Protein AF-A0A7W2D9T3-F1 (afdb_monomer_lite)

Secondary structure (DSSP, 8-state):
-HHHHHHHHHHHHHHHHHHHHHHHHHHHHH-GGGTTS-HHHHHHHHHHHHHHHHHHHHHTSPPPGGG-HHHHHHHHHHHHTT--HHHHHHHHHHHHHHHHHHHHHHHT--

Foldseek 3Di:
DVVLLVVLLVQLLVCLVVLLVQLVVVLVVPPVLCVPPDSVLSSVLLNLVSVQVSVCSVVVHHDDPVPSVSLVVSLVVSVVVVRPSVSSVVSVVSSVVSSVVSSVVSVPDD

InterPro domains:
  IPR025751 RsbT co-antagonist protein RsbRD, N-terminal domain [PF14361] (18-106)

Structure (mmCIF, N/CA/C/O backbone):
data_AF-A0A7W2D9T3-F1
#
_entry.id   AF-A0A7W2D9T3-F1
#
loop_
_atom_site.group_PDB
_atom_site.id
_atom_site.type_symbol
_atom_site.label_atom_id
_atom_site.label_alt_id
_atom_site.label_comp_id
_atom_site.label_asym_id
_atom_site.label_entity_id
_atom_site.label_seq_id
_atom_site.pdbx_PDB_ins_code
_atom_site.Cartn_x
_atom_site.Cartn_y
_atom_site.Cartn_z
_atom_site.occupancy
_atom_site.B_iso_or_equiv
_atom_site.auth_seq_id
_atom_site.auth_comp_id
_atom_site.auth_asym_id
_atom_site.auth_atom_id
_atom_site.pdbx_PDB_model_num
ATOM 1 N N . MET A 1 1 ? 18.227 -2.403 -21.622 1.00 51.91 1 MET A N 1
ATOM 2 C CA . MET A 1 1 ? 18.018 -1.895 -20.247 1.00 51.91 1 MET A CA 1
ATOM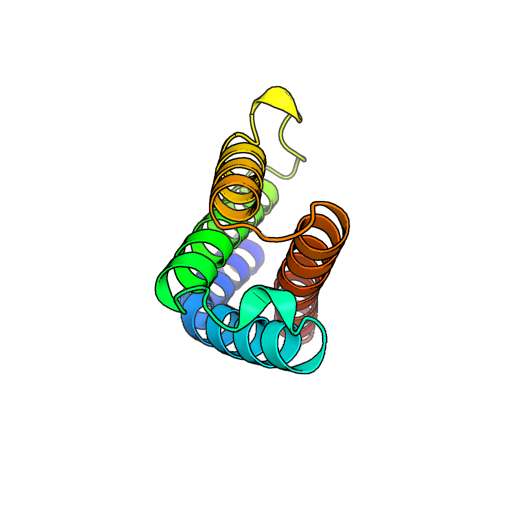 3 C C . MET A 1 1 ? 16.564 -1.481 -20.029 1.00 51.91 1 MET A C 1
ATOM 5 O O . MET A 1 1 ? 16.030 -1.864 -19.005 1.00 51.91 1 MET A O 1
ATOM 9 N N . PHE A 1 2 ? 15.906 -0.833 -21.005 1.00 54.97 2 PHE A N 1
ATOM 10 C CA . PHE A 1 2 ? 14.468 -0.502 -20.956 1.00 54.97 2 PHE A CA 1
ATOM 11 C C . PHE A 1 2 ? 13.519 -1.716 -20.796 1.00 54.97 2 PHE A C 1
ATOM 13 O O . PHE A 1 2 ? 12.569 -1.621 -20.031 1.00 54.97 2 PHE A O 1
ATOM 20 N N . ASP A 1 3 ? 13.828 -2.881 -21.387 1.00 61.88 3 ASP A N 1
ATOM 21 C CA . ASP A 1 3 ? 12.974 -4.087 -21.277 1.00 61.88 3 ASP A CA 1
ATOM 22 C C . ASP A 1 3 ? 12.817 -4.645 -19.852 1.00 61.88 3 ASP A C 1
ATOM 24 O O . ASP A 1 3 ? 11.794 -5.238 -19.524 1.00 61.88 3 ASP A O 1
ATOM 28 N N . VAL A 1 4 ? 13.829 -4.492 -18.991 1.00 68.62 4 VAL A N 1
ATOM 29 C CA . VAL A 1 4 ? 13.798 -5.083 -17.641 1.00 68.62 4 VAL A CA 1
ATOM 30 C C . VAL A 1 4 ? 12.933 -4.240 -16.708 1.00 68.62 4 VAL A C 1
ATOM 32 O O . VAL A 1 4 ? 12.124 -4.782 -15.964 1.00 68.62 4 VAL A O 1
ATOM 35 N N . GLU A 1 5 ? 13.058 -2.914 -16.767 1.00 67.31 5 GLU A N 1
ATOM 36 C CA . GLU A 1 5 ? 12.251 -2.001 -15.948 1.00 67.31 5 GLU A CA 1
ATOM 37 C C . GLU A 1 5 ? 10.774 -2.008 -16.370 1.00 67.31 5 GLU A C 1
ATOM 39 O O . GLU A 1 5 ? 9.886 -2.021 -15.515 1.00 67.31 5 GLU A O 1
ATOM 44 N N . GLU A 1 6 ? 10.491 -2.082 -17.673 1.00 69.06 6 GLU A N 1
ATOM 45 C CA . GLU A 1 6 ? 9.120 -2.201 -18.181 1.00 69.06 6 GLU A CA 1
ATOM 46 C C . GLU A 1 6 ? 8.476 -3.532 -17.751 1.00 69.06 6 GLU A C 1
ATOM 48 O O . GLU A 1 6 ? 7.336 -3.553 -17.283 1.00 69.06 6 GLU A O 1
ATOM 53 N N . ASN A 1 7 ? 9.237 -4.632 -17.765 1.00 82.94 7 ASN A N 1
ATOM 54 C CA . ASN A 1 7 ? 8.761 -5.929 -17.281 1.00 82.94 7 ASN A CA 1
ATOM 55 C C . ASN A 1 7 ? 8.542 -5.954 -15.751 1.00 82.94 7 ASN A C 1
ATOM 57 O O . ASN A 1 7 ? 7.552 -6.511 -15.270 1.00 82.94 7 ASN A O 1
ATOM 61 N N . ILE A 1 8 ? 9.409 -5.294 -14.972 1.00 87.31 8 ILE A N 1
ATOM 62 C CA . ILE A 1 8 ? 9.251 -5.170 -13.511 1.00 87.31 8 ILE A CA 1
ATOM 63 C C . ILE A 1 8 ? 8.007 -4.350 -13.165 1.00 87.31 8 ILE A C 1
ATOM 65 O O . ILE A 1 8 ? 7.231 -4.757 -12.302 1.00 87.31 8 ILE A O 1
ATOM 69 N N . THR A 1 9 ? 7.785 -3.213 -13.827 1.00 91.25 9 THR A N 1
ATOM 70 C CA . THR A 1 9 ? 6.623 -2.358 -13.528 1.00 91.25 9 THR A CA 1
ATOM 71 C C . THR A 1 9 ? 5.300 -3.019 -13.909 1.00 91.25 9 THR A C 1
ATOM 73 O O . THR A 1 9 ? 4.363 -2.988 -13.110 1.00 91.25 9 THR A O 1
ATOM 76 N N . ALA A 1 10 ? 5.233 -3.693 -15.061 1.00 90.88 10 ALA A N 1
ATOM 77 C CA . ALA A 1 10 ? 4.061 -4.471 -15.457 1.00 90.88 10 ALA A CA 1
ATOM 78 C C . ALA A 1 10 ? 3.785 -5.632 -14.485 1.00 90.88 10 ALA A C 1
ATOM 80 O O . ALA A 1 10 ? 2.640 -5.845 -14.077 1.00 90.88 10 ALA A O 1
ATOM 81 N N . SER A 1 11 ? 4.835 -6.344 -14.065 1.00 92.50 11 SER A N 1
ATOM 82 C CA . SER A 1 11 ? 4.718 -7.436 -13.096 1.00 92.50 11 SER A CA 1
ATOM 83 C C . SER A 1 11 ? 4.246 -6.935 -11.732 1.00 92.50 11 SER A C 1
ATOM 85 O O . SER A 1 11 ? 3.320 -7.506 -11.158 1.00 92.50 11 SER A O 1
ATOM 87 N N . LEU A 1 12 ? 4.808 -5.830 -11.233 1.00 94.25 12 LEU A N 1
ATOM 88 C CA . LEU A 1 12 ? 4.382 -5.230 -9.969 1.00 94.25 12 LEU A CA 1
ATOM 89 C C . LEU A 1 12 ? 2.910 -4.800 -10.024 1.00 94.25 12 LEU A C 1
ATOM 91 O O . LEU A 1 12 ? 2.148 -5.109 -9.108 1.00 94.25 12 LEU A O 1
ATOM 95 N N . GLN A 1 13 ? 2.487 -4.169 -11.127 1.00 94.75 13 GLN A N 1
ATOM 96 C CA . GLN A 1 13 ? 1.093 -3.777 -11.332 1.00 94.75 13 GLN A CA 1
ATOM 97 C C . GLN A 1 13 ? 0.158 -4.995 -11.286 1.00 94.75 13 GLN A C 1
ATOM 99 O O . GLN A 1 13 ? -0.868 -4.955 -10.603 1.00 94.75 13 GLN A O 1
ATOM 104 N N . ALA A 1 14 ? 0.523 -6.095 -11.953 1.00 95.00 14 ALA A N 1
ATOM 105 C CA . ALA A 1 14 ? -0.270 -7.324 -11.981 1.00 95.00 14 ALA A CA 1
ATOM 106 C C . ALA A 1 14 ? -0.400 -7.992 -10.598 1.00 95.00 14 ALA A C 1
ATOM 108 O O . ALA A 1 14 ? -1.418 -8.628 -10.317 1.00 95.00 14 ALA A O 1
ATOM 109 N N . ARG A 1 15 ? 0.594 -7.824 -9.715 1.00 95.88 15 ARG A N 1
ATOM 110 C CA . ARG A 1 15 ? 0.586 -8.391 -8.355 1.00 95.88 15 ARG A CA 1
ATOM 111 C C . ARG A 1 15 ? -0.067 -7.492 -7.302 1.00 95.88 15 ARG A C 1
ATOM 113 O O . ARG A 1 15 ? -0.264 -7.946 -6.177 1.00 95.88 15 ARG A O 1
ATOM 120 N N . THR A 1 16 ? -0.493 -6.273 -7.644 1.00 97.06 16 THR A N 1
ATOM 121 C CA . THR A 1 16 ? -1.090 -5.301 -6.698 1.00 97.06 16 THR A CA 1
ATOM 122 C C . THR A 1 16 ? -2.189 -5.899 -5.810 1.00 97.06 16 THR A C 1
ATOM 124 O O . THR A 1 16 ? -2.186 -5.695 -4.597 1.00 97.06 16 THR A O 1
ATOM 127 N N . ALA A 1 17 ? -3.104 -6.689 -6.381 1.00 96.62 17 ALA A N 1
ATOM 128 C CA . ALA A 1 17 ? -4.197 -7.311 -5.628 1.00 96.62 17 ALA A CA 1
ATOM 129 C C . ALA A 1 17 ? -3.723 -8.403 -4.647 1.00 96.62 17 ALA A C 1
ATOM 131 O O . ALA A 1 17 ? -4.367 -8.674 -3.632 1.00 96.62 17 ALA A O 1
ATOM 132 N N . GLU A 1 18 ? -2.607 -9.071 -4.940 1.00 97.12 18 GLU A N 1
ATOM 133 C CA . GLU A 1 18 ? -1.984 -10.020 -4.015 1.00 97.12 18 GLU A CA 1
ATOM 134 C C . GLU A 1 18 ? -1.236 -9.285 -2.898 1.00 97.12 18 GLU A C 1
ATOM 136 O O . GLU A 1 18 ? -1.445 -9.599 -1.726 1.00 97.12 18 GLU A O 1
ATOM 141 N N . ILE A 1 19 ? -0.489 -8.228 -3.234 1.00 97.69 19 ILE A N 1
ATOM 142 C CA . ILE A 1 19 ? 0.178 -7.346 -2.262 1.00 97.69 19 ILE A CA 1
ATOM 143 C C . ILE A 1 19 ? -0.832 -6.773 -1.266 1.00 97.69 19 ILE A C 1
ATOM 145 O O . ILE A 1 19 ? -0.574 -6.760 -0.061 1.00 97.69 19 ILE A O 1
ATOM 149 N N . ALA A 1 20 ? -1.997 -6.332 -1.748 1.00 97.75 20 ALA A N 1
ATOM 150 C CA . ALA A 1 20 ? -3.065 -5.811 -0.902 1.00 97.75 20 ALA A CA 1
ATOM 151 C C . ALA A 1 20 ? -3.569 -6.861 0.097 1.00 97.75 20 ALA A C 1
ATOM 153 O O . ALA A 1 20 ? -3.675 -6.569 1.286 1.00 97.75 20 ALA A O 1
ATOM 154 N N . ARG A 1 21 ? -3.816 -8.097 -0.359 1.00 98.19 21 ARG A N 1
ATOM 155 C CA . ARG A 1 21 ? -4.272 -9.202 0.502 1.00 98.19 21 ARG A CA 1
ATOM 156 C C . ARG A 1 21 ? -3.232 -9.601 1.545 1.00 98.19 21 ARG A C 1
ATOM 158 O O . ARG A 1 21 ? -3.579 -9.767 2.710 1.00 98.19 21 ARG A O 1
ATOM 165 N N . VAL A 1 22 ? -1.963 -9.716 1.151 1.00 97.62 22 VAL A N 1
ATOM 166 C CA . VAL A 1 22 ? -0.862 -10.020 2.082 1.00 97.62 22 VAL A CA 1
ATOM 167 C C . VAL A 1 22 ? -0.698 -8.900 3.107 1.00 97.62 22 VAL A C 1
ATOM 169 O O . VAL A 1 22 ? -0.526 -9.166 4.296 1.00 97.62 22 VAL A O 1
ATOM 172 N N . THR A 1 23 ? -0.788 -7.646 2.665 1.00 97.62 23 THR A N 1
ATOM 173 C CA . THR A 1 23 ? -0.694 -6.488 3.556 1.00 97.62 23 THR A CA 1
ATOM 174 C C . THR A 1 23 ? -1.848 -6.452 4.553 1.00 97.62 23 THR A C 1
ATOM 176 O O . THR A 1 23 ? -1.600 -6.270 5.741 1.00 97.62 23 THR A O 1
ATOM 179 N N . ASP A 1 24 ? -3.089 -6.650 4.102 1.00 97.88 24 ASP A N 1
ATOM 180 C CA . ASP A 1 24 ? -4.268 -6.688 4.973 1.00 97.88 24 ASP A CA 1
ATOM 181 C C . ASP A 1 24 ? -4.159 -7.804 6.018 1.00 97.88 24 ASP A C 1
ATOM 183 O O . ASP A 1 24 ? -4.358 -7.546 7.203 1.00 97.88 24 ASP A O 1
ATOM 187 N N . ALA A 1 25 ? -3.739 -9.007 5.614 1.00 97.81 25 ALA A N 1
ATOM 188 C CA . ALA A 1 25 ? -3.533 -10.119 6.537 1.00 97.81 25 ALA A CA 1
ATOM 189 C C . ALA A 1 25 ? -2.510 -9.779 7.637 1.00 97.81 25 ALA A C 1
ATOM 191 O O . ALA A 1 25 ? -2.805 -9.951 8.818 1.00 97.81 25 ALA A O 1
ATOM 192 N N . ARG A 1 26 ? -1.346 -9.225 7.264 1.00 97.94 26 ARG A N 1
ATOM 193 C CA . ARG A 1 26 ? -0.300 -8.807 8.218 1.00 97.94 26 ARG A CA 1
ATOM 194 C C . ARG A 1 26 ? -0.774 -7.676 9.134 1.00 97.94 26 ARG A C 1
ATOM 196 O O . ARG A 1 26 ? -0.541 -7.710 10.337 1.00 97.94 26 ARG A O 1
ATOM 203 N N . ILE A 1 27 ? -1.484 -6.687 8.589 1.00 97.00 27 ILE A N 1
ATOM 204 C CA . ILE A 1 27 ? -2.068 -5.595 9.379 1.00 97.00 27 ILE A CA 1
ATOM 205 C C . ILE A 1 27 ? -3.055 -6.146 10.411 1.00 97.00 27 ILE A C 1
ATOM 207 O O . ILE A 1 27 ? -2.986 -5.751 11.569 1.00 97.00 27 ILE A O 1
ATOM 211 N N . ARG A 1 28 ? -3.950 -7.061 10.023 1.00 96.19 28 ARG A N 1
ATOM 212 C CA . ARG A 1 28 ? -4.941 -7.643 10.944 1.00 96.19 28 ARG A CA 1
ATOM 213 C C . ARG A 1 28 ? -4.308 -8.537 12.007 1.00 96.19 28 ARG A C 1
ATOM 215 O O . ARG A 1 28 ? -4.842 -8.623 13.108 1.00 96.19 28 ARG A O 1
ATOM 222 N N . GLU A 1 29 ? -3.186 -9.179 11.694 1.00 97.25 29 GLU A N 1
ATOM 223 C CA . GLU A 1 29 ? -2.404 -9.960 12.654 1.00 97.25 29 GLU A CA 1
ATOM 224 C C . GLU A 1 29 ? -1.695 -9.063 13.684 1.00 97.25 29 GLU A C 1
ATOM 226 O O . GLU A 1 29 ? -1.710 -9.355 14.879 1.00 97.25 29 GLU A O 1
ATOM 231 N N . GLU A 1 30 ? -1.100 -7.954 13.238 1.00 96.88 30 GLU A N 1
ATOM 232 C CA . GLU A 1 30 ? -0.237 -7.115 14.077 1.00 96.88 30 GLU A CA 1
ATOM 233 C C . GLU A 1 30 ? -0.970 -5.950 14.767 1.00 96.88 30 GLU A C 1
ATOM 235 O O . GLU A 1 30 ? -0.530 -5.483 15.822 1.00 96.88 3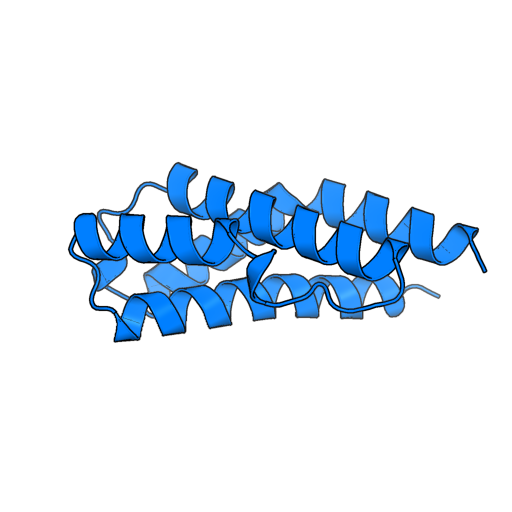0 GLU A O 1
ATOM 240 N N . LEU A 1 31 ? -2.060 -5.448 14.177 1.00 96.81 31 LEU A N 1
ATOM 241 C CA . LEU A 1 31 ? -2.707 -4.183 14.541 1.00 96.81 31 LEU A CA 1
ATOM 242 C C . LEU A 1 31 ? -4.220 -4.376 14.758 1.00 96.81 31 LEU A C 1
ATOM 244 O O . LEU A 1 31 ? -5.020 -4.130 13.852 1.00 96.81 31 LEU A O 1
ATOM 248 N N . PRO A 1 32 ? -4.656 -4.737 15.982 1.00 95.12 32 PRO A N 1
ATOM 249 C CA . PRO A 1 32 ? -6.078 -4.896 16.301 1.00 95.12 32 PRO A CA 1
ATOM 250 C C . PRO A 1 32 ? -6.936 -3.651 16.018 1.00 95.12 32 PRO A C 1
ATOM 252 O O . PRO A 1 32 ? -8.131 -3.774 15.768 1.00 95.12 32 PRO A O 1
ATOM 255 N N . SER A 1 33 ? -6.334 -2.455 16.012 1.00 95.44 33 SER A N 1
ATOM 256 C CA . SER A 1 33 ? -6.994 -1.184 15.678 1.00 95.44 33 SER A CA 1
ATOM 257 C C . SER A 1 33 ? -7.520 -1.105 14.238 1.00 95.44 33 SER A C 1
ATOM 259 O O . SER A 1 33 ? -8.306 -0.214 13.934 1.00 95.44 33 SER A O 1
ATOM 261 N N . TYR A 1 34 ? -7.129 -2.035 13.360 1.00 95.00 34 TYR A N 1
ATOM 262 C CA . TYR A 1 34 ? -7.592 -2.113 11.973 1.00 95.00 34 TYR A CA 1
ATOM 263 C C . TYR A 1 34 ? -8.786 -3.057 11.756 1.00 95.00 34 TYR A C 1
ATOM 265 O O . TYR A 1 34 ? -9.213 -3.237 10.616 1.00 95.00 34 TYR A O 1
ATOM 273 N N . VAL A 1 35 ? -9.336 -3.672 12.812 1.00 94.25 35 VAL A N 1
ATOM 274 C CA . VAL A 1 35 ? -10.399 -4.689 12.686 1.00 94.25 35 VAL A CA 1
ATOM 275 C C . VAL A 1 35 ? -11.618 -4.192 11.899 1.00 94.25 35 VAL A C 1
ATOM 277 O O . VAL A 1 35 ? -12.105 -4.911 11.026 1.00 94.25 35 VAL A O 1
ATOM 280 N N . ASP A 1 36 ? -12.029 -2.945 12.130 1.00 93.38 36 ASP A N 1
ATOM 281 C CA . ASP A 1 36 ? -13.205 -2.330 11.504 1.00 93.38 36 ASP A CA 1
ATOM 282 C C . ASP A 1 36 ? -12.889 -1.615 10.180 1.00 93.38 36 ASP A C 1
ATOM 284 O O . ASP A 1 36 ? -13.786 -1.077 9.531 1.00 93.38 36 ASP A O 1
ATOM 288 N N . ILE A 1 37 ? -11.621 -1.608 9.751 1.00 93.81 37 ILE A N 1
ATOM 289 C CA . ILE A 1 37 ? -11.216 -0.966 8.501 1.00 93.81 37 ILE A CA 1
ATOM 290 C C . ILE A 1 37 ? -11.564 -1.884 7.319 1.00 93.81 37 ILE A C 1
ATOM 292 O O . ILE A 1 37 ? -11.102 -3.038 7.272 1.00 93.81 37 ILE A O 1
ATOM 296 N N . PRO A 1 38 ? -12.354 -1.401 6.339 1.00 95.00 38 PRO A N 1
ATOM 297 C CA . PRO A 1 38 ? -12.701 -2.182 5.161 1.00 95.00 38 PRO A CA 1
ATOM 298 C C . PRO A 1 38 ? -11.463 -2.580 4.357 1.00 95.00 38 PRO A C 1
ATOM 300 O O . PRO A 1 38 ? -10.588 -1.755 4.095 1.00 95.00 38 PRO A O 1
ATOM 303 N N . PHE A 1 39 ? -11.428 -3.824 3.868 1.00 96.06 39 PHE A N 1
ATOM 304 C CA . PHE A 1 39 ? -10.361 -4.288 2.972 1.00 96.06 39 PHE A CA 1
ATOM 305 C C . PHE A 1 39 ? -10.174 -3.361 1.759 1.00 96.06 39 PHE A C 1
ATOM 307 O O . PHE A 1 39 ? -9.046 -3.069 1.379 1.00 96.06 39 PHE A O 1
ATOM 314 N N . ALA A 1 40 ? -11.268 -2.830 1.204 1.00 95.25 40 ALA A N 1
ATOM 315 C CA . ALA A 1 40 ? -11.231 -1.907 0.069 1.00 95.25 40 ALA A CA 1
ATOM 316 C C . ALA A 1 40 ? -10.414 -0.625 0.341 1.00 95.25 40 ALA A C 1
ATOM 318 O O . ALA A 1 40 ? -9.822 -0.063 -0.581 1.00 95.25 40 ALA A O 1
ATOM 319 N N . ASP A 1 41 ? -10.337 -0.164 1.594 1.00 93.00 41 ASP A N 1
ATOM 320 C CA . ASP A 1 41 ? -9.520 0.998 1.965 1.00 93.00 41 ASP A CA 1
ATOM 321 C C . ASP A 1 41 ? -8.029 0.643 2.002 1.00 93.00 41 ASP A C 1
ATOM 323 O O . ASP A 1 41 ? -7.174 1.433 1.581 1.00 93.00 41 ASP A O 1
ATOM 327 N N . ILE A 1 42 ? -7.709 -0.574 2.452 1.00 94.06 42 ILE A N 1
ATOM 328 C CA . ILE A 1 42 ? -6.350 -1.122 2.407 1.00 94.06 42 ILE A CA 1
ATOM 329 C C . ILE A 1 42 ? -5.917 -1.328 0.956 1.00 94.06 42 ILE A C 1
ATOM 331 O O . ILE A 1 42 ? -4.846 -0.864 0.569 1.00 94.06 42 ILE A O 1
ATOM 335 N N . GLU A 1 43 ? -6.772 -1.936 0.137 1.00 95.62 43 GLU A N 1
ATOM 336 C CA . GLU A 1 43 ? -6.539 -2.159 -1.289 1.00 95.62 43 GLU A CA 1
ATOM 337 C C . GLU A 1 43 ? -6.294 -0.844 -2.036 1.00 95.62 43 GLU A C 1
ATOM 339 O O . GLU A 1 43 ? -5.275 -0.707 -2.714 1.00 95.62 43 GLU A O 1
ATOM 344 N N . ARG A 1 44 ? -7.150 0.167 -1.834 1.00 93.69 44 ARG A N 1
ATOM 345 C CA . ARG A 1 44 ? -6.970 1.510 -2.411 1.00 93.69 44 ARG A CA 1
ATOM 346 C C . ARG A 1 44 ? -5.634 2.136 -2.011 1.00 93.69 44 ARG A C 1
ATOM 348 O O . ARG A 1 44 ? -4.944 2.712 -2.850 1.00 93.69 44 ARG A O 1
ATOM 355 N N . SER A 1 45 ? -5.256 2.008 -0.739 1.00 92.50 45 SER A N 1
ATOM 356 C CA . SER A 1 45 ? -3.981 2.534 -0.236 1.00 92.50 45 SER A CA 1
ATOM 357 C C . SER A 1 45 ? -2.781 1.836 -0.882 1.00 92.50 45 SER A C 1
ATOM 359 O O . SER A 1 45 ? -1.788 2.481 -1.214 1.00 92.50 45 SER A O 1
ATOM 361 N N . ILE A 1 46 ? -2.863 0.517 -1.071 1.00 94.94 46 ILE A N 1
ATOM 362 C CA . ILE A 1 46 ? -1.793 -0.267 -1.694 1.00 94.94 46 ILE A CA 1
ATOM 363 C C . ILE A 1 46 ? -1.683 0.032 -3.182 1.00 94.94 46 ILE A C 1
ATOM 365 O O . ILE A 1 46 ? -0.567 0.209 -3.662 1.00 94.94 46 ILE A O 1
ATOM 369 N N . HIS A 1 47 ? -2.805 0.191 -3.882 1.00 94.31 47 HIS A N 1
ATOM 370 C CA . HIS A 1 47 ? -2.807 0.609 -5.280 1.00 94.31 47 HIS A CA 1
ATOM 371 C C . HIS A 1 47 ? -2.074 1.942 -5.468 1.00 94.31 47 HIS A C 1
ATOM 373 O O . HIS A 1 47 ? -1.144 2.025 -6.265 1.00 94.31 47 HIS A O 1
ATOM 379 N N . ALA A 1 48 ? -2.408 2.954 -4.661 1.00 91.69 48 ALA A N 1
ATOM 380 C CA . ALA A 1 48 ? -1.754 4.260 -4.732 1.00 91.69 48 ALA A CA 1
ATOM 381 C C . ALA A 1 48 ? -0.241 4.184 -4.441 1.00 91.69 48 ALA A C 1
ATOM 383 O O . ALA A 1 48 ? 0.561 4.878 -5.070 1.00 91.69 48 ALA A O 1
ATOM 384 N N . ASN A 1 49 ? 0.171 3.325 -3.505 1.00 92.00 49 ASN A N 1
ATOM 385 C CA . ASN A 1 49 ? 1.587 3.122 -3.198 1.00 92.00 49 ASN A CA 1
ATOM 386 C C . ASN A 1 49 ? 2.330 2.382 -4.322 1.00 92.00 49 ASN A C 1
ATOM 388 O O . ASN A 1 49 ? 3.475 2.728 -4.613 1.00 92.00 49 ASN A O 1
ATOM 392 N N . VAL A 1 50 ? 1.700 1.394 -4.966 1.00 94.19 50 VAL A N 1
ATOM 393 C CA . VAL A 1 50 ? 2.270 0.695 -6.129 1.00 94.19 50 VAL A CA 1
ATOM 394 C C . VAL A 1 50 ? 2.411 1.648 -7.315 1.00 94.19 50 VAL A C 1
ATOM 396 O O . VAL A 1 50 ? 3.481 1.701 -7.916 1.00 94.19 50 VAL A O 1
ATOM 399 N N . GLU A 1 51 ? 1.400 2.470 -7.601 1.00 92.06 51 GLU A N 1
ATOM 400 C CA . GLU A 1 51 ? 1.474 3.496 -8.651 1.00 92.06 51 GLU A CA 1
ATOM 401 C C . GLU A 1 51 ? 2.627 4.477 -8.405 1.00 92.06 51 GLU A C 1
ATOM 403 O O . GLU A 1 51 ? 3.387 4.799 -9.322 1.00 92.06 51 GLU A O 1
ATOM 408 N N . LEU A 1 52 ? 2.808 4.916 -7.155 1.00 90.25 52 LEU A N 1
ATOM 409 C CA . LEU A 1 52 ? 3.922 5.780 -6.777 1.00 90.25 52 LEU A CA 1
ATOM 410 C C . LEU A 1 52 ? 5.278 5.080 -6.942 1.00 90.25 52 LEU A C 1
ATOM 412 O O . LEU A 1 52 ? 6.234 5.700 -7.415 1.00 90.25 52 LEU A O 1
ATOM 416 N N . ALA A 1 53 ? 5.374 3.802 -6.570 1.00 90.94 53 ALA A N 1
ATOM 417 C CA . ALA A 1 53 ? 6.585 3.008 -6.744 1.00 90.94 53 ALA A CA 1
ATOM 418 C C . ALA A 1 53 ? 6.938 2.853 -8.232 1.00 90.94 53 ALA A C 1
ATOM 420 O O . ALA A 1 53 ? 8.072 3.133 -8.618 1.00 90.94 53 ALA A O 1
ATOM 421 N N . ILE A 1 54 ? 5.961 2.514 -9.079 1.00 91.62 54 ILE A N 1
ATOM 422 C CA . ILE A 1 54 ? 6.119 2.427 -10.539 1.00 91.62 54 ILE A CA 1
ATOM 423 C C . ILE A 1 54 ? 6.577 3.768 -11.111 1.00 91.62 54 ILE A C 1
ATOM 425 O O . ILE A 1 54 ? 7.573 3.825 -11.830 1.00 91.62 54 ILE A O 1
ATOM 429 N N . ALA A 1 55 ? 5.907 4.865 -10.753 1.00 89.56 55 ALA A N 1
ATOM 430 C CA . ALA A 1 55 ? 6.281 6.196 -11.221 1.00 89.56 55 ALA A CA 1
ATOM 431 C C . ALA A 1 55 ? 7.703 6.591 -10.786 1.00 89.56 55 ALA A C 1
ATOM 433 O O . ALA A 1 55 ? 8.420 7.253 -11.538 1.00 89.56 55 ALA A O 1
ATOM 434 N N . THR A 1 56 ? 8.119 6.182 -9.585 1.00 89.25 56 THR A N 1
ATOM 435 C CA . THR A 1 56 ? 9.474 6.410 -9.063 1.00 89.25 56 THR A CA 1
ATOM 436 C C . THR A 1 56 ? 10.516 5.615 -9.850 1.00 89.25 56 THR A C 1
ATOM 438 O O . THR A 1 56 ? 11.551 6.177 -10.209 1.00 89.25 56 THR A O 1
ATOM 441 N N . LEU A 1 57 ? 10.231 4.346 -10.165 1.00 88.62 57 LEU A N 1
ATOM 442 C CA . LEU A 1 57 ? 11.102 3.486 -10.973 1.00 88.62 57 LEU A CA 1
ATOM 443 C C . LEU A 1 57 ? 11.273 4.042 -12.389 1.00 88.62 57 LEU A C 1
ATOM 445 O O . LEU A 1 57 ? 12.399 4.281 -12.808 1.00 88.62 57 LEU A O 1
ATOM 449 N N . LEU A 1 58 ? 10.170 4.350 -13.080 1.00 88.50 58 LEU A N 1
ATOM 450 C CA . LEU A 1 58 ? 10.198 4.877 -14.452 1.00 88.50 58 LEU A CA 1
ATOM 451 C C . LEU A 1 58 ? 10.915 6.231 -14.561 1.00 88.50 58 LEU A C 1
ATOM 453 O O . LEU A 1 58 ? 11.525 6.538 -15.582 1.00 88.50 58 LEU A O 1
ATOM 457 N N . ARG A 1 59 ? 10.832 7.067 -13.520 1.00 89.06 59 ARG A N 1
ATOM 458 C CA . ARG A 1 59 ? 11.515 8.369 -13.477 1.00 89.06 59 ARG A CA 1
ATOM 459 C C . ARG A 1 59 ? 13.001 8.241 -13.126 1.00 89.06 59 ARG A C 1
ATOM 461 O O . ARG A 1 59 ? 13.762 9.161 -13.414 1.00 89.06 59 ARG A O 1
ATOM 468 N N . GLY A 1 60 ? 13.401 7.161 -12.454 1.00 88.38 60 GLY A N 1
ATOM 469 C CA . GLY A 1 60 ? 14.749 6.989 -11.908 1.00 88.38 60 GLY A CA 1
ATOM 470 C C . GLY A 1 60 ? 15.092 7.960 -10.768 1.00 88.38 60 GLY A C 1
ATOM 471 O O . GLY A 1 60 ? 16.264 8.150 -10.450 1.00 88.38 60 GLY A O 1
ATOM 472 N N . SER A 1 61 ? 14.094 8.607 -10.154 1.00 88.06 61 SER A N 1
ATOM 473 C CA . SER A 1 61 ? 14.294 9.564 -9.060 1.00 88.06 61 SER A CA 1
ATOM 474 C C . SER A 1 61 ? 13.109 9.579 -8.099 1.00 88.06 61 SER A C 1
ATOM 476 O O . SER A 1 61 ? 11.958 9.556 -8.539 1.00 88.06 61 SER A O 1
ATOM 478 N N . VAL A 1 62 ? 13.387 9.727 -6.804 1.00 85.44 62 VAL A N 1
ATOM 479 C CA . VAL A 1 62 ? 12.358 9.873 -5.765 1.00 85.44 62 VAL A CA 1
ATOM 480 C C . VAL A 1 62 ? 11.589 11.193 -5.960 1.00 85.44 62 VAL A C 1
ATOM 482 O O . VAL A 1 62 ? 12.228 12.242 -6.081 1.00 85.44 62 VAL A O 1
ATOM 485 N N . PRO A 1 63 ? 10.242 11.173 -6.003 1.00 81.12 63 PRO A N 1
ATOM 486 C CA . PRO A 1 63 ? 9.434 12.388 -6.058 1.00 81.12 63 PRO A CA 1
ATOM 487 C C . PRO A 1 63 ? 9.662 13.278 -4.832 1.00 81.12 63 PRO A C 1
ATOM 489 O O . PRO A 1 63 ? 9.909 12.782 -3.734 1.00 81.12 63 PRO A O 1
ATOM 492 N N . ALA A 1 64 ? 9.535 14.595 -5.002 1.00 81.31 64 ALA A N 1
ATOM 493 C CA . ALA A 1 64 ? 9.574 15.524 -3.876 1.00 81.31 64 ALA A CA 1
ATOM 494 C C . ALA A 1 64 ? 8.448 15.198 -2.880 1.00 81.31 64 ALA A C 1
ATOM 496 O O . ALA A 1 64 ? 7.339 14.853 -3.300 1.00 81.31 64 ALA A O 1
ATOM 497 N N . THR A 1 65 ? 8.709 15.300 -1.577 1.00 74.88 65 THR A N 1
ATOM 498 C CA . THR A 1 65 ? 7.765 14.899 -0.519 1.00 74.88 65 THR A CA 1
ATOM 499 C C . THR A 1 65 ? 6.394 15.558 -0.682 1.00 74.88 65 THR A C 1
ATOM 501 O O . THR A 1 65 ? 5.368 14.904 -0.528 1.00 74.88 65 THR A O 1
ATOM 504 N N . GLU A 1 66 ? 6.364 16.820 -1.109 1.00 71.56 66 GLU A N 1
ATOM 505 C CA . GLU A 1 66 ? 5.156 17.628 -1.319 1.00 71.56 66 GLU A CA 1
ATOM 506 C C . GLU A 1 66 ? 4.257 17.093 -2.451 1.00 71.56 66 GLU A C 1
ATOM 508 O O . GLU A 1 66 ? 3.097 17.491 -2.594 1.00 71.56 66 GLU A O 1
ATOM 513 N N . SER A 1 67 ? 4.787 16.191 -3.282 1.00 67.44 67 SER A N 1
ATOM 514 C CA . SER A 1 67 ? 4.047 15.516 -4.350 1.00 67.44 67 SER A CA 1
ATOM 515 C C . SER A 1 67 ? 3.413 14.189 -3.912 1.00 67.44 67 SER A C 1
ATOM 517 O O . SER A 1 67 ? 2.564 13.659 -4.629 1.00 67.44 67 SER A O 1
ATOM 519 N N . ILE A 1 68 ? 3.736 13.679 -2.716 1.00 70.50 68 ILE A N 1
ATOM 520 C CA . ILE A 1 68 ? 3.254 12.394 -2.180 1.00 70.50 68 ILE A CA 1
ATOM 521 C C . ILE A 1 68 ? 1.924 12.592 -1.422 1.00 70.50 68 ILE A C 1
ATOM 523 O O . ILE A 1 68 ? 1.757 12.234 -0.258 1.00 70.50 68 ILE A O 1
ATOM 527 N N . LYS A 1 69 ? 0.928 13.170 -2.101 1.00 70.00 69 LYS A N 1
ATOM 528 C CA . LYS A 1 69 ? -0.371 13.528 -1.492 1.00 70.00 69 LYS A CA 1
ATOM 529 C C . LYS A 1 69 ? -1.219 12.321 -1.075 1.00 70.00 69 LYS A C 1
ATOM 531 O O . LYS A 1 69 ? -2.043 12.423 -0.170 1.00 70.00 69 LYS A O 1
ATOM 536 N N . ALA A 1 70 ? -1.032 11.173 -1.726 1.00 68.81 70 ALA A N 1
ATOM 537 C CA . ALA A 1 70 ? -1.809 9.964 -1.444 1.00 68.81 70 ALA A CA 1
ATOM 538 C C . ALA A 1 70 ? -1.505 9.375 -0.052 1.00 68.81 70 ALA A C 1
ATOM 540 O O . ALA A 1 70 ? -2.415 8.914 0.640 1.00 68.81 70 ALA A O 1
ATOM 541 N N . ALA A 1 71 ? -0.244 9.443 0.391 1.00 66.31 71 ALA A N 1
ATOM 542 C CA . ALA A 1 71 ? 0.156 8.961 1.712 1.00 66.31 71 ALA A CA 1
ATOM 543 C C . ALA A 1 71 ? -0.460 9.816 2.832 1.00 66.31 71 ALA A C 1
ATOM 545 O O . ALA A 1 71 ? -0.971 9.270 3.813 1.00 66.31 71 ALA A O 1
ATOM 546 N N . GLU A 1 72 ? -0.481 11.140 2.652 1.00 71.56 72 GLU A N 1
ATOM 547 C CA . GLU A 1 72 ? -1.137 12.074 3.574 1.00 71.56 72 GLU A CA 1
ATOM 548 C C . GLU A 1 72 ? -2.644 11.809 3.653 1.00 71.56 72 GLU A C 1
ATOM 550 O O . GLU A 1 72 ? -3.173 11.624 4.748 1.00 71.56 72 GLU A O 1
ATOM 555 N N . ALA A 1 73 ? -3.319 11.683 2.504 1.00 74.81 73 ALA A N 1
ATOM 556 C CA . ALA A 1 73 ? -4.756 11.422 2.449 1.00 74.81 73 ALA A CA 1
ATOM 557 C C . ALA A 1 73 ? -5.149 10.117 3.166 1.00 74.81 73 ALA A C 1
ATOM 559 O O . ALA A 1 73 ? -6.051 10.131 4.004 1.00 74.81 73 ALA A O 1
ATOM 560 N N . SER A 1 74 ? -4.437 9.011 2.908 1.00 76.19 74 SER A N 1
ATOM 561 C CA . SER A 1 74 ? -4.712 7.724 3.573 1.00 76.19 74 SER A CA 1
ATOM 562 C C . SER A 1 74 ? -4.460 7.773 5.086 1.00 76.19 74 SER A C 1
ATOM 564 O O . SER A 1 74 ? -5.172 7.136 5.863 1.00 76.19 74 SER A O 1
ATOM 566 N N . SER A 1 75 ? -3.473 8.561 5.525 1.00 81.38 75 SER A N 1
ATOM 567 C CA . SER A 1 75 ? -3.152 8.712 6.945 1.00 81.38 75 SER A CA 1
ATOM 568 C C . SER A 1 75 ? -4.217 9.535 7.669 1.00 81.38 75 SER A C 1
ATOM 570 O O . SER A 1 75 ? -4.650 9.157 8.757 1.00 81.38 75 SER A O 1
ATOM 572 N N . THR A 1 76 ? -4.686 10.626 7.055 1.00 82.69 76 THR A N 1
ATOM 573 C CA . THR A 1 76 ? -5.795 11.432 7.581 1.00 82.69 76 THR A CA 1
ATOM 574 C C . THR A 1 76 ? -7.094 10.631 7.640 1.00 82.69 76 THR A C 1
ATOM 576 O O . THR A 1 76 ? -7.791 10.684 8.650 1.00 82.69 76 THR A O 1
ATOM 579 N N . GLU A 1 77 ? -7.405 9.860 6.596 1.00 86.31 77 GLU A N 1
ATOM 580 C CA . GLU A 1 77 ? -8.597 9.008 6.547 1.00 86.31 77 GLU A CA 1
ATOM 581 C C . GLU A 1 77 ? -8.615 8.002 7.707 1.00 86.31 77 GLU A C 1
ATOM 583 O O . GLU A 1 77 ? -9.589 7.949 8.455 1.00 86.31 77 GLU A O 1
ATOM 588 N N . ARG A 1 78 ? -7.506 7.294 7.947 1.00 87.75 78 ARG A N 1
ATOM 589 C CA . ARG A 1 78 ? -7.413 6.292 9.022 1.00 87.75 78 ARG A CA 1
ATOM 590 C C . ARG A 1 78 ? -7.500 6.893 10.421 1.00 87.75 78 ARG A C 1
ATOM 592 O O . ARG A 1 78 ? -8.136 6.312 11.297 1.00 87.75 78 ARG A O 1
ATOM 599 N N . VAL A 1 79 ? -6.914 8.073 10.635 1.00 88.38 79 VAL A N 1
ATOM 600 C CA . VAL A 1 79 ? -7.080 8.801 11.905 1.00 88.38 79 VAL A CA 1
ATOM 601 C C . VAL A 1 79 ? -8.547 9.183 12.117 1.00 88.38 79 VAL A C 1
ATOM 603 O O . VAL A 1 79 ? -9.071 8.996 13.213 1.00 88.38 79 VAL A O 1
ATOM 606 N N . ASN A 1 80 ? -9.238 9.646 11.071 1.00 89.31 80 ASN A N 1
ATOM 607 C CA . ASN A 1 80 ? -10.669 9.958 11.139 1.00 89.31 80 ASN A CA 1
ATOM 608 C C . ASN A 1 80 ? -11.542 8.710 11.358 1.00 89.31 80 ASN A C 1
ATOM 610 O O . ASN A 1 80 ? -12.621 8.817 11.936 1.00 89.31 80 ASN A O 1
ATOM 614 N N . GLN A 1 81 ? -11.068 7.534 10.941 1.00 88.31 81 GLN A N 1
ATOM 615 C CA . GLN A 1 81 ? -11.682 6.230 11.214 1.00 88.31 81 GLN A CA 1
ATOM 616 C C . GLN A 1 81 ? -11.372 5.693 12.627 1.00 88.31 81 GLN A C 1
ATOM 618 O O . GLN A 1 81 ? -11.841 4.619 12.988 1.00 88.31 81 GLN A O 1
ATOM 623 N N . GLY A 1 82 ? -10.611 6.428 13.446 1.00 92.19 82 GLY A N 1
ATOM 624 C CA . GLY A 1 82 ? -10.312 6.065 14.835 1.00 92.19 82 GLY A CA 1
ATOM 625 C C . GLY A 1 82 ? -9.040 5.236 15.027 1.00 92.19 82 GLY A C 1
ATOM 626 O O . GLY A 1 82 ? -8.750 4.822 16.150 1.00 92.19 82 GLY A O 1
ATOM 627 N N . VAL A 1 83 ? -8.248 5.022 13.973 1.00 94.94 83 VAL A N 1
ATOM 628 C CA . VAL A 1 83 ? -6.967 4.314 14.080 1.00 94.94 83 VAL A CA 1
ATOM 629 C C . VAL A 1 83 ? -5.928 5.230 14.742 1.00 94.94 83 VAL A C 1
ATOM 631 O O . VAL A 1 83 ? -5.695 6.345 14.262 1.00 94.94 83 VAL A O 1
ATOM 634 N N . PRO A 1 84 ? -5.242 4.790 15.814 1.00 94.94 84 PRO A N 1
ATOM 635 C CA . PRO A 1 84 ? -4.169 5.567 16.424 1.00 94.94 84 PRO A CA 1
ATOM 636 C C . PRO A 1 84 ? -3.055 5.877 15.420 1.00 94.94 84 PRO A C 1
ATOM 638 O O . PRO A 1 84 ? -2.605 4.994 14.693 1.00 94.94 84 PRO A O 1
ATOM 641 N N . ILE A 1 85 ? -2.530 7.107 15.427 1.00 92.06 85 ILE A N 1
ATOM 642 C CA . ILE A 1 85 ? -1.487 7.533 14.473 1.00 92.06 85 ILE A CA 1
ATOM 643 C C . ILE A 1 85 ? -0.253 6.613 14.477 1.00 92.06 85 ILE A C 1
ATOM 645 O O . ILE A 1 85 ? 0.335 6.356 13.430 1.00 92.06 85 ILE A O 1
ATOM 649 N N . PHE A 1 86 ? 0.121 6.053 15.630 1.00 93.88 86 PHE A N 1
ATOM 650 C CA . PHE A 1 86 ? 1.229 5.098 15.720 1.00 93.88 86 PHE A CA 1
ATOM 651 C C . PHE A 1 86 ? 0.961 3.813 14.921 1.00 93.88 86 PHE A C 1
ATOM 653 O O . PHE A 1 86 ? 1.872 3.301 14.268 1.00 93.88 86 PHE A O 1
ATOM 660 N N . ASP A 1 87 ? -0.284 3.336 14.909 1.00 95.81 87 ASP A N 1
ATOM 661 C CA . ASP A 1 87 ? -0.706 2.167 14.135 1.00 95.81 87 ASP A CA 1
ATOM 662 C C . ASP A 1 87 ? -0.916 2.511 12.656 1.00 95.81 87 ASP A C 1
ATOM 664 O O . ASP A 1 87 ? -0.628 1.690 11.786 1.00 95.81 87 ASP A O 1
ATOM 668 N N . VAL A 1 88 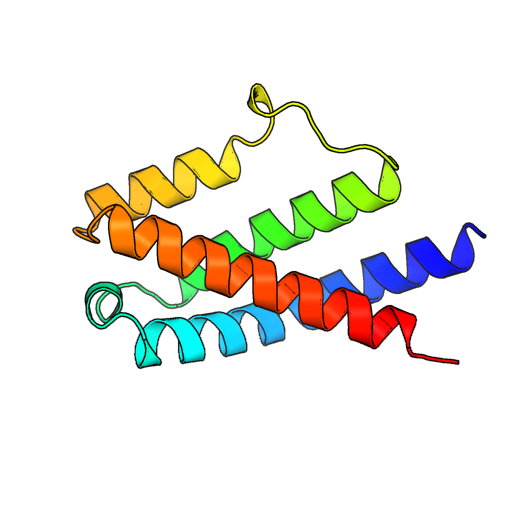? -1.317 3.745 12.332 1.00 93.38 88 VAL A N 1
ATOM 669 C CA . VAL A 1 88 ? -1.287 4.255 10.949 1.00 93.38 88 VAL A CA 1
ATOM 670 C C . VAL A 1 88 ? 0.132 4.174 10.379 1.00 93.38 88 VAL A C 1
ATOM 672 O O . VAL A 1 88 ? 0.342 3.591 9.313 1.00 93.38 88 VAL A O 1
ATOM 675 N N . MET A 1 89 ? 1.125 4.661 11.130 1.00 92.50 89 MET A N 1
ATOM 676 C CA . MET A 1 89 ? 2.537 4.612 10.736 1.00 92.50 89 MET A CA 1
ATOM 677 C C . MET A 1 89 ? 3.077 3.178 10.640 1.00 92.50 89 MET A C 1
ATOM 679 O O . MET A 1 89 ? 3.897 2.883 9.766 1.00 92.50 89 MET A O 1
ATOM 683 N N . ARG A 1 90 ? 2.634 2.267 11.517 1.00 94.94 90 ARG A N 1
ATOM 684 C CA . ARG A 1 90 ? 2.985 0.838 11.432 1.00 94.94 90 ARG A CA 1
ATOM 685 C C . ARG A 1 90 ? 2.375 0.179 10.198 1.00 94.94 90 ARG A C 1
ATOM 687 O O . ARG A 1 90 ? 3.113 -0.440 9.438 1.00 94.94 90 ARG A O 1
ATOM 694 N N . GLY A 1 91 ? 1.084 0.386 9.943 1.00 94.50 91 GLY A N 1
ATOM 695 C CA . GLY A 1 91 ? 0.400 -0.143 8.762 1.00 94.50 91 GLY A CA 1
ATOM 696 C C . GLY A 1 91 ? 1.030 0.343 7.454 1.00 94.50 91 GLY A C 1
ATOM 697 O O . GLY A 1 91 ? 1.221 -0.443 6.529 1.00 94.50 91 GLY A O 1
ATOM 698 N N . PHE A 1 92 ? 1.449 1.612 7.394 1.00 92.19 92 PHE A N 1
ATOM 699 C CA . PHE A 1 92 ? 2.215 2.132 6.257 1.00 92.19 92 PHE A CA 1
ATOM 700 C C . PHE A 1 92 ? 3.528 1.365 6.036 1.00 92.19 92 PHE A C 1
ATOM 702 O O . PHE A 1 92 ? 3.819 0.950 4.915 1.00 92.19 92 PHE A O 1
ATOM 709 N N . ARG A 1 93 ? 4.306 1.118 7.100 1.00 93.75 93 ARG A N 1
ATOM 710 C CA . ARG A 1 93 ? 5.562 0.351 7.011 1.00 93.75 93 ARG A CA 1
ATOM 711 C C . ARG A 1 93 ? 5.339 -1.086 6.545 1.00 93.75 93 ARG A C 1
ATOM 713 O O . ARG A 1 93 ? 6.132 -1.570 5.742 1.00 93.75 93 ARG A O 1
ATOM 720 N N . ILE A 1 94 ? 4.274 -1.741 7.010 1.00 96.19 94 ILE A N 1
ATOM 721 C CA . ILE A 1 94 ? 3.902 -3.092 6.561 1.00 96.19 94 ILE A CA 1
ATOM 722 C C . ILE A 1 94 ? 3.624 -3.087 5.050 1.00 96.19 94 ILE A C 1
ATOM 724 O O . ILE A 1 94 ? 4.179 -3.912 4.327 1.00 96.19 94 ILE A O 1
ATOM 728 N N . GLY A 1 95 ? 2.838 -2.121 4.562 1.00 94.62 95 GLY A N 1
ATOM 729 C CA . GLY A 1 95 ? 2.516 -2.006 3.136 1.00 94.62 95 GLY A CA 1
ATOM 730 C C . GLY A 1 95 ? 3.731 -1.719 2.251 1.00 94.62 95 GLY A C 1
ATOM 731 O O . GLY A 1 95 ? 3.930 -2.393 1.243 1.00 94.62 95 GLY A O 1
ATOM 732 N N . ILE A 1 96 ? 4.591 -0.769 2.639 1.00 92.38 96 ILE A N 1
ATOM 733 C CA . ILE A 1 96 ? 5.824 -0.477 1.888 1.00 92.38 96 ILE A CA 1
ATOM 734 C C . ILE A 1 96 ? 6.753 -1.690 1.858 1.00 92.38 96 ILE A C 1
ATOM 736 O O . ILE A 1 96 ? 7.323 -1.994 0.812 1.00 92.38 96 ILE A O 1
ATOM 740 N N . ARG A 1 97 ? 6.877 -2.413 2.975 1.00 95.56 97 ARG A N 1
ATOM 741 C CA . ARG A 1 97 ? 7.684 -3.632 3.032 1.00 95.56 97 ARG A CA 1
ATOM 742 C C . ARG A 1 97 ? 7.164 -4.706 2.077 1.00 95.56 97 ARG A C 1
ATOM 744 O O . ARG A 1 97 ? 7.972 -5.305 1.381 1.00 95.56 97 ARG A O 1
ATOM 751 N N . ALA A 1 98 ? 5.850 -4.919 2.004 1.00 96.06 98 ALA A N 1
ATOM 752 C CA . ALA A 1 98 ? 5.268 -5.888 1.075 1.00 96.06 98 ALA A CA 1
ATOM 753 C C . ALA A 1 98 ? 5.591 -5.544 -0.392 1.00 96.06 98 ALA A C 1
ATOM 755 O O . ALA A 1 98 ? 5.990 -6.415 -1.155 1.00 96.06 98 ALA A O 1
ATOM 756 N N . ILE A 1 99 ? 5.514 -4.264 -0.772 1.00 95.00 99 ILE A N 1
ATOM 757 C CA . ILE A 1 99 ? 5.888 -3.806 -2.123 1.00 95.00 99 ILE A CA 1
ATOM 758 C C . ILE A 1 99 ? 7.390 -4.010 -2.389 1.00 95.00 99 ILE A C 1
ATOM 760 O O . ILE A 1 99 ? 7.784 -4.402 -3.485 1.00 95.00 99 ILE A O 1
ATOM 764 N N . GLN A 1 100 ? 8.245 -3.744 -1.397 1.00 93.25 100 GLN A N 1
ATOM 765 C CA . GLN A 1 100 ? 9.693 -3.940 -1.519 1.00 93.25 100 GLN A CA 1
ATOM 766 C C . GLN A 1 100 ? 10.076 -5.414 -1.678 1.00 93.25 100 GLN A C 1
ATOM 768 O O . GLN A 1 100 ? 10.951 -5.715 -2.484 1.00 93.25 100 GLN A O 1
ATOM 773 N N . GLU A 1 101 ? 9.434 -6.312 -0.927 1.00 94.38 101 GLU A N 1
ATOM 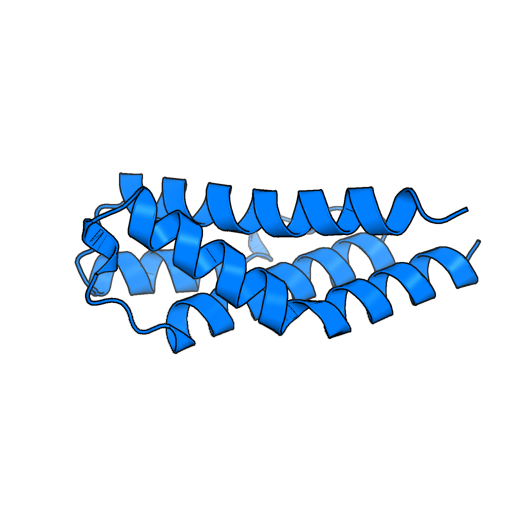774 C CA . GLU A 1 101 ? 9.633 -7.765 -1.032 1.00 94.38 101 GLU A CA 1
ATOM 775 C C . GLU A 1 101 ? 9.339 -8.239 -2.465 1.00 94.38 101 GLU A C 1
ATOM 777 O O . GLU A 1 101 ? 10.189 -8.872 -3.088 1.00 94.38 101 GLU A O 1
ATOM 782 N N . GLU A 1 102 ? 8.223 -7.798 -3.047 1.00 93.62 102 GLU A N 1
ATOM 783 C CA . GLU A 1 102 ? 7.871 -8.108 -4.438 1.00 93.62 102 GLU A CA 1
ATOM 784 C C . GLU A 1 102 ? 8.883 -7.584 -5.460 1.00 93.62 102 GLU A C 1
ATOM 786 O O . GLU A 1 102 ? 9.273 -8.292 -6.387 1.00 93.62 102 GLU A O 1
ATOM 791 N N . LEU A 1 103 ? 9.352 -6.346 -5.298 1.00 89.81 103 LEU A N 1
ATOM 792 C CA . LEU A 1 103 ? 10.367 -5.775 -6.186 1.00 89.81 103 LEU A CA 1
ATOM 793 C C . LEU A 1 103 ? 11.694 -6.544 -6.135 1.00 89.81 103 LEU A C 1
ATOM 795 O O . LEU A 1 103 ? 12.370 -6.679 -7.158 1.00 89.81 103 LEU A O 1
ATOM 799 N N . VAL A 1 104 ? 12.081 -7.037 -4.956 1.00 88.94 104 VAL A N 1
ATOM 800 C CA . VAL A 1 104 ? 13.284 -7.861 -4.786 1.00 88.94 104 VAL A CA 1
ATOM 801 C C . VAL A 1 104 ? 13.109 -9.215 -5.472 1.00 88.94 104 VAL A C 1
ATOM 803 O O . VAL A 1 104 ? 14.009 -9.629 -6.205 1.00 88.94 104 VAL A O 1
ATOM 806 N N . ASP A 1 105 ? 11.955 -9.859 -5.298 1.00 86.94 105 ASP A N 1
ATOM 807 C CA . ASP A 1 105 ? 11.654 -11.158 -5.906 1.00 86.94 105 ASP A CA 1
ATOM 808 C C . ASP A 1 105 ? 11.612 -11.076 -7.439 1.00 86.94 105 ASP A C 1
ATOM 810 O O . ASP A 1 105 ? 12.195 -11.917 -8.123 1.00 86.94 105 ASP A O 1
ATOM 814 N N . LEU A 1 106 ? 11.019 -10.015 -7.996 1.00 83.00 106 LEU A N 1
ATOM 815 C CA . LEU A 1 106 ? 10.987 -9.774 -9.444 1.00 83.00 106 LEU A CA 1
ATOM 816 C C . LEU A 1 106 ? 12.382 -9.537 -10.041 1.00 83.00 106 LEU A C 1
ATOM 818 O O . LEU A 1 106 ? 12.630 -9.896 -11.190 1.00 83.00 106 LEU A O 1
ATOM 822 N N . ARG A 1 107 ? 13.314 -8.967 -9.268 1.00 70.94 107 ARG A N 1
ATOM 823 C CA . ARG A 1 107 ? 14.714 -8.787 -9.686 1.00 70.94 107 ARG A CA 1
ATOM 824 C C . ARG A 1 107 ? 15.532 -10.081 -9.599 1.00 70.94 107 ARG A C 1
ATOM 826 O O . ARG A 1 107 ? 16.576 -10.174 -10.240 1.00 70.94 107 ARG A O 1
ATOM 833 N N . ALA A 1 108 ? 15.097 -11.053 -8.799 1.00 59.78 108 ALA A N 1
ATOM 834 C CA . ALA A 1 108 ? 15.772 -1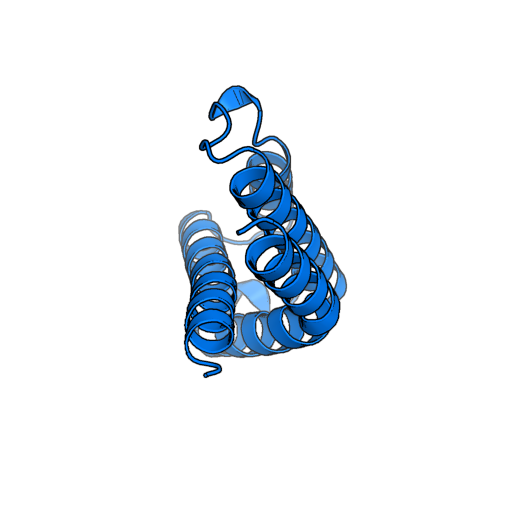2.340 -8.631 1.00 59.78 108 ALA A CA 1
ATOM 835 C C . ALA A 1 108 ? 15.440 -13.357 -9.742 1.00 59.78 108 ALA A C 1
ATOM 837 O O . ALA A 1 108 ? 15.988 -14.461 -9.731 1.00 59.78 108 ALA A O 1
ATOM 838 N N . VAL A 1 109 ? 14.574 -12.999 -10.698 1.00 47.44 109 VAL A N 1
ATOM 839 C CA . VAL A 1 109 ? 14.272 -13.822 -11.876 1.00 47.44 109 VAL A CA 1
ATOM 840 C C . VAL A 1 109 ? 15.470 -13.773 -12.848 1.00 47.44 109 VAL A C 1
ATOM 842 O O . VAL A 1 109 ? 15.840 -12.673 -13.263 1.00 47.44 109 VAL A O 1
ATOM 845 N N . PRO A 1 110 ? 16.114 -14.916 -13.166 1.00 44.03 110 PRO A N 1
ATOM 846 C CA . PRO A 1 110 ? 17.266 -14.982 -14.072 1.00 44.03 110 PRO A CA 1
ATOM 847 C C . PRO A 1 110 ? 16.926 -14.672 -15.534 1.00 44.03 110 PRO A C 1
ATOM 849 O O . PRO A 1 110 ? 15.781 -14.949 -15.959 1.00 44.03 110 PRO A O 1
#

Sequence (110 aa):
MFDVEENITASLQARTAEIARVTDARIREELPSYVDIPFADIERSIHANVELAIATLLRGSVPATESIKAAEASSTERVNQGVPIFDVMRGFRIGIRAIQEELVDLRAVP

Organism: NCBI:txid2758039

Radius of gyration: 1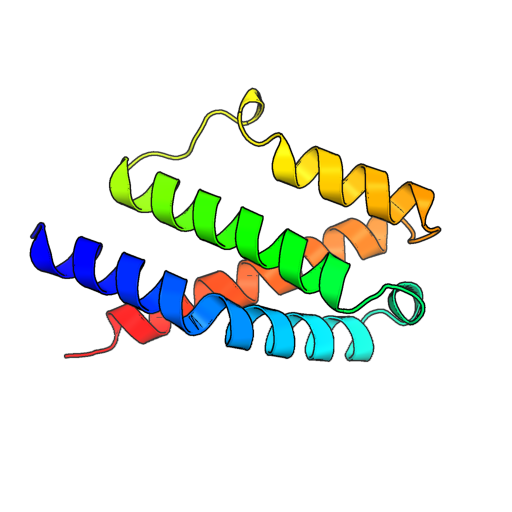4.44 Å; chains: 1; bounding box: 31×33×38 Å

pLDDT: mean 87.66, std 11.79, range [44.03, 98.19]